Protein AF-A0A1F9MEZ3-F1 (afdb_monomer)

Sequence (59 aa):
MAERKKISTTIYITEEQSRSLKALHLKTKVPVAEYIRQGIDLILEKHRNVLPGQMSLLE

Foldseek 3Di:
DDDPDDDDDDDDDDPVLVVVLVVVCVVPVDDSVVVVVVVVVVVCVVCVVVDPPPPPDDD

Secondary structure (DSSP, 8-state):
--------------HHHHHHHHHHHHHH---HHHHHHHHHHHHHHHTGGGSTT------

pLDDT: mean 87.12, std 16.98, range [38.22, 98.56]

Mean predicted aligned error: 7.11 Å

Radius of gyration: 15.19 Å; Cα contacts (8 Å, |Δi|>4): 13; chains: 1; bounding box: 31×42×27 Å

Solvent-accessible surface area (backbone atoms only — not comparable to full-atom values): 3976 Å² total; per-residue (Å²): 132,84,77,83,78,85,75,93,78,92,79,93,75,54,72,66,57,53,53,51,42,51,55,50,22,74,75,68,70,50,59,56,70,57,56,54,47,52,53,49,52,55,52,50,61,75,41,42,91,76,46,89,87,68,80,79,83,83,130

Structure (mmCIF, N/CA/C/O backbone):
data_AF-A0A1F9MEZ3-F1
#
_entry.id   AF-A0A1F9MEZ3-F1
#
loop_
_atom_site.group_PDB
_atom_site.id
_atom_site.type_symbol
_atom_site.label_atom_id
_atom_site.label_alt_id
_atom_site.label_comp_id
_atom_site.label_asym_id
_atom_site.label_entity_id
_atom_site.label_seq_id
_atom_site.pdbx_PDB_ins_code
_atom_site.Cartn_x
_atom_site.Cartn_y
_atom_site.Cartn_z
_atom_site.occupancy
_atom_site.B_iso_or_equiv
_atom_site.auth_seq_id
_atom_site.auth_comp_id
_atom_site.auth_asym_id
_atom_site.auth_atom_id
_atom_site.pdbx_PDB_model_num
ATOM 1 N N . MET A 1 1 ? 19.045 -16.982 8.552 1.00 45.00 1 MET A N 1
ATOM 2 C CA . MET A 1 1 ? 18.013 -16.471 7.623 1.00 45.00 1 MET A CA 1
ATOM 3 C C . MET A 1 1 ? 18.050 -14.959 7.731 1.00 45.00 1 MET A C 1
ATOM 5 O O . MET A 1 1 ? 17.780 -14.457 8.812 1.00 45.00 1 MET A O 1
ATOM 9 N N . ALA A 1 2 ? 18.534 -14.247 6.711 1.00 51.12 2 ALA A N 1
ATOM 10 C CA . ALA A 1 2 ? 18.710 -12.799 6.816 1.00 51.12 2 ALA A CA 1
ATOM 11 C C . ALA A 1 2 ? 17.339 -12.119 6.953 1.00 51.12 2 ALA A C 1
ATOM 13 O O . ALA A 1 2 ? 16.461 -12.308 6.110 1.00 51.12 2 ALA A O 1
ATOM 14 N N . GLU A 1 3 ? 17.152 -11.363 8.032 1.00 62.91 3 GLU A N 1
ATOM 15 C CA . GLU A 1 3 ? 15.981 -10.517 8.236 1.00 62.91 3 GLU A CA 1
ATOM 16 C C . GLU A 1 3 ? 15.863 -9.558 7.041 1.00 62.91 3 GLU A C 1
ATOM 18 O O . GLU A 1 3 ? 16.809 -8.833 6.720 1.00 62.91 3 GLU A O 1
ATOM 23 N N . ARG A 1 4 ? 14.730 -9.584 6.325 1.00 76.75 4 ARG A N 1
ATOM 24 C CA . ARG A 1 4 ? 14.492 -8.656 5.211 1.00 76.75 4 ARG A CA 1
ATOM 25 C C . ARG A 1 4 ? 14.394 -7.243 5.778 1.00 76.75 4 ARG A C 1
ATOM 27 O O . ARG A 1 4 ? 13.339 -6.830 6.261 1.00 76.75 4 ARG A O 1
ATOM 34 N N . LYS A 1 5 ? 15.505 -6.507 5.731 1.00 85.12 5 LYS A N 1
ATOM 35 C CA . LYS A 1 5 ? 15.588 -5.135 6.229 1.00 85.12 5 LYS A CA 1
ATOM 36 C C . LYS A 1 5 ? 14.588 -4.252 5.479 1.00 85.12 5 LYS A C 1
ATOM 38 O O . LYS A 1 5 ? 14.657 -4.123 4.259 1.00 85.12 5 LYS A O 1
ATOM 43 N N . LYS A 1 6 ? 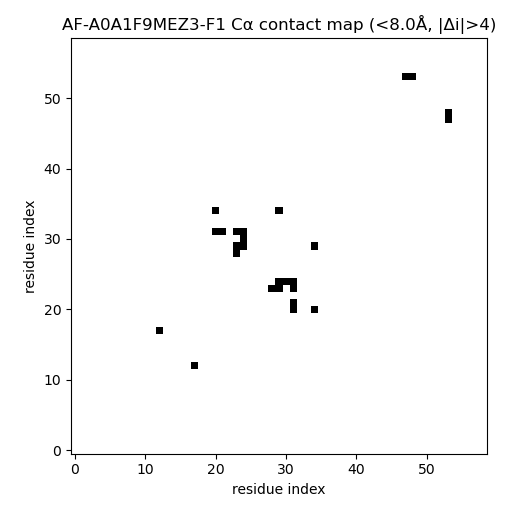13.667 -3.625 6.215 1.00 85.94 6 LYS A N 1
ATOM 44 C CA . LYS A 1 6 ? 12.738 -2.632 5.660 1.00 85.94 6 LYS A CA 1
ATOM 45 C C . LYS A 1 6 ? 13.502 -1.342 5.357 1.00 85.94 6 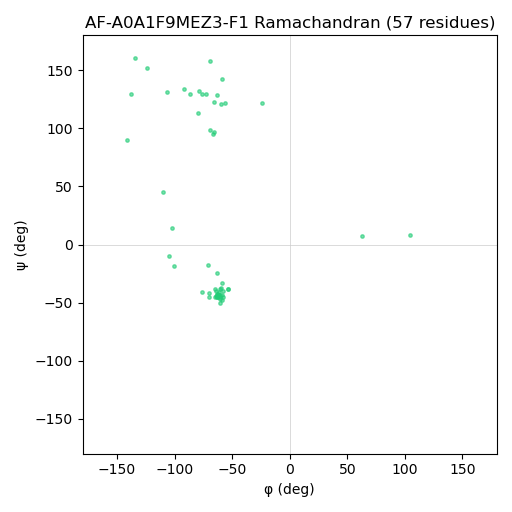LYS A C 1
ATOM 47 O O . LYS A 1 6 ? 14.220 -0.834 6.217 1.00 85.94 6 LYS A O 1
ATOM 52 N N . ILE A 1 7 ? 13.337 -0.818 4.146 1.00 91.19 7 ILE A N 1
ATOM 53 C CA . ILE A 1 7 ? 13.901 0.466 3.715 1.00 91.19 7 ILE A CA 1
ATOM 54 C C . ILE A 1 7 ? 12.754 1.478 3.650 1.00 91.19 7 ILE A C 1
ATOM 56 O O . ILE A 1 7 ? 11.696 1.179 3.100 1.00 91.19 7 ILE A O 1
ATOM 60 N N . SER A 1 8 ? 12.947 2.659 4.239 1.00 91.50 8 SER A N 1
ATOM 61 C CA . SER A 1 8 ? 11.999 3.767 4.093 1.00 91.50 8 SER A CA 1
ATOM 62 C C . SER A 1 8 ? 12.170 4.393 2.712 1.00 91.50 8 SER A C 1
ATOM 64 O O . SER A 1 8 ? 13.290 4.710 2.310 1.00 91.50 8 SER A O 1
ATOM 66 N N . THR A 1 9 ? 11.078 4.559 1.972 1.00 93.06 9 THR A N 1
ATOM 67 C CA . THR A 1 9 ? 11.111 5.106 0.613 1.00 93.06 9 THR A CA 1
ATOM 68 C C . THR A 1 9 ? 9.960 6.081 0.417 1.00 93.06 9 THR A C 1
ATOM 70 O O . THR A 1 9 ? 8.808 5.755 0.702 1.00 93.06 9 THR A O 1
ATOM 73 N N . THR A 1 10 ? 10.275 7.272 -0.089 1.00 94.50 10 THR A N 1
ATOM 74 C CA . THR A 1 10 ? 9.283 8.259 -0.527 1.00 94.50 10 THR A CA 1
ATOM 75 C C . THR A 1 10 ? 8.901 7.968 -1.973 1.00 94.50 10 THR A C 1
ATOM 77 O O . THR A 1 10 ? 9.777 7.833 -2.825 1.00 94.50 10 THR A O 1
ATOM 80 N N . ILE A 1 11 ? 7.602 7.888 -2.257 1.00 94.44 11 ILE A N 1
ATOM 81 C CA . ILE A 1 11 ? 7.068 7.682 -3.608 1.00 94.44 11 ILE A CA 1
ATOM 82 C C . ILE A 1 11 ? 6.088 8.796 -3.966 1.00 94.44 11 ILE A C 1
ATOM 84 O O . ILE A 1 11 ? 5.419 9.350 -3.091 1.00 94.44 11 IL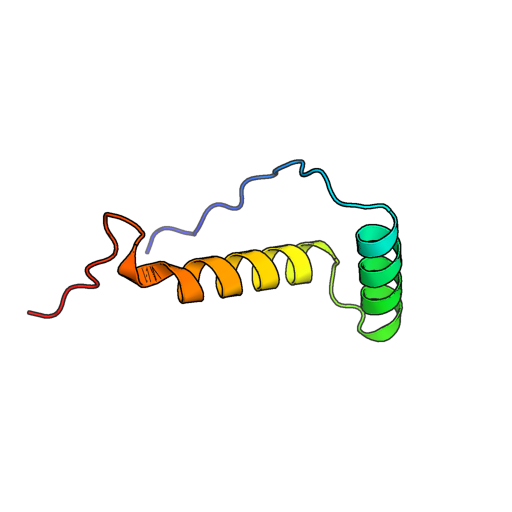E A O 1
ATOM 88 N N . TYR A 1 12 ? 5.969 9.087 -5.258 1.00 96.69 12 TYR A N 1
ATOM 89 C CA . TYR A 1 12 ? 4.908 9.939 -5.782 1.00 96.69 12 TYR A CA 1
ATOM 90 C C . TYR A 1 12 ? 3.710 9.080 -6.186 1.00 96.69 12 TYR A C 1
ATOM 92 O O . TYR A 1 12 ? 3.862 8.060 -6.855 1.00 96.69 12 TYR A O 1
ATOM 100 N N . ILE A 1 13 ? 2.518 9.508 -5.779 1.00 96.94 13 ILE A N 1
ATOM 101 C CA . ILE A 1 13 ? 1.235 8.929 -6.180 1.00 96.94 13 ILE A CA 1
ATOM 102 C C . ILE A 1 13 ? 0.281 10.062 -6.535 1.00 96.94 13 ILE A C 1
ATOM 104 O O . ILE A 1 13 ? 0.469 11.206 -6.116 1.00 96.94 13 ILE A O 1
ATOM 108 N N . THR A 1 14 ? -0.759 9.744 -7.289 1.00 98.56 14 THR A N 1
ATOM 109 C CA . THR A 1 14 ? -1.811 10.714 -7.595 1.00 98.56 14 THR A CA 1
ATOM 110 C C . THR A 1 14 ? -2.641 11.040 -6.352 1.00 98.56 14 THR A C 1
ATOM 112 O O . THR A 1 14 ? -2.728 10.266 -5.391 1.00 98.56 14 THR A O 1
ATOM 115 N N . GLU A 1 15 ? -3.300 12.196 -6.374 1.00 98.38 15 GLU A N 1
ATOM 116 C CA . GLU A 1 15 ? -4.185 12.625 -5.292 1.00 98.38 15 GLU A CA 1
ATOM 117 C C . GLU A 1 15 ? -5.358 11.647 -5.082 1.00 98.38 15 GLU A C 1
ATOM 119 O O . GLU A 1 15 ? -5.732 11.335 -3.949 1.00 98.38 15 GLU A O 1
ATOM 124 N N . GLU A 1 16 ? -5.898 11.101 -6.173 1.00 98.44 16 GLU A N 1
ATOM 125 C CA . GLU A 1 16 ? -6.957 10.090 -6.154 1.00 98.44 16 GLU A CA 1
ATOM 126 C C . GLU A 1 16 ? -6.507 8.788 -5.481 1.00 98.44 16 GLU A C 1
ATOM 128 O O . GLU A 1 16 ? -7.227 8.246 -4.636 1.00 98.44 16 GLU A O 1
ATOM 133 N N . GLN A 1 17 ? -5.293 8.317 -5.780 1.00 98.12 17 GLN A N 1
ATOM 134 C CA . GLN A 1 17 ? -4.715 7.150 -5.111 1.00 98.12 17 GLN A CA 1
ATOM 135 C C . GLN A 1 17 ? -4.542 7.405 -3.610 1.00 98.12 17 GLN A C 1
ATOM 137 O O . GLN A 1 17 ? -4.902 6.553 -2.798 1.00 98.12 17 GLN A O 1
ATOM 142 N N . SER A 1 18 ? -4.064 8.593 -3.222 1.00 98.06 18 SER A N 1
ATOM 143 C CA . SER A 1 18 ? -3.925 8.974 -1.810 1.00 98.06 18 SER A CA 1
ATOM 144 C C . SER A 1 18 ? -5.273 8.968 -1.081 1.00 98.06 18 SER A C 1
ATOM 146 O O . SER A 1 18 ? -5.397 8.365 -0.011 1.00 98.06 18 SER A O 1
ATOM 148 N N . ARG A 1 19 ? -6.312 9.574 -1.674 1.00 98.50 19 ARG A N 1
ATOM 149 C CA . ARG A 1 19 ? -7.681 9.553 -1.128 1.00 98.50 19 ARG A CA 1
ATOM 150 C C . ARG A 1 19 ? -8.212 8.128 -0.975 1.00 98.50 19 ARG A C 1
ATOM 152 O O . ARG A 1 19 ? -8.709 7.779 0.097 1.00 98.50 19 ARG A O 1
ATOM 159 N N . SER A 1 20 ? -8.060 7.302 -2.006 1.00 98.38 20 SER A N 1
ATOM 160 C CA . SER A 1 20 ? -8.543 5.917 -2.015 1.00 98.38 20 SER A CA 1
ATOM 161 C C . SER A 1 20 ? -7.847 5.053 -0.963 1.00 98.38 20 SER A C 1
ATOM 163 O O . SER A 1 20 ? -8.511 4.343 -0.208 1.00 98.38 20 SER A O 1
ATOM 165 N N . LEU A 1 21 ? -6.521 5.166 -0.833 1.00 98.25 21 LEU A N 1
ATOM 166 C CA . LEU A 1 21 ? -5.746 4.442 0.178 1.00 98.25 21 LEU A CA 1
ATOM 167 C C . LEU A 1 21 ? -6.128 4.858 1.604 1.00 98.25 21 LEU A C 1
ATOM 169 O O . LEU A 1 21 ? -6.261 4.001 2.478 1.00 98.25 21 LEU A O 1
ATOM 173 N N . LYS A 1 22 ? -6.357 6.156 1.850 1.00 98.12 22 LYS A N 1
ATOM 174 C CA . LYS A 1 22 ? -6.839 6.644 3.154 1.00 98.12 22 LYS A CA 1
ATOM 175 C C . LYS A 1 22 ? -8.228 6.096 3.480 1.00 98.12 22 LYS A C 1
ATOM 177 O O . LYS A 1 22 ? -8.440 5.616 4.591 1.00 98.12 22 LYS A O 1
ATOM 182 N N . ALA A 1 23 ? -9.155 6.118 2.522 1.00 98.44 23 ALA A N 1
ATOM 183 C CA . ALA A 1 23 ? -10.491 5.553 2.705 1.00 98.44 23 ALA A CA 1
ATOM 184 C C . ALA A 1 23 ? -10.436 4.044 3.001 1.00 98.44 23 ALA A C 1
ATOM 186 O O . ALA A 1 23 ? -11.142 3.557 3.888 1.00 98.44 23 ALA A O 1
ATOM 187 N N . LEU A 1 24 ? -9.557 3.313 2.309 1.00 98.38 24 LEU A N 1
ATOM 188 C CA . LEU A 1 24 ? -9.343 1.887 2.534 1.00 98.38 24 LEU A CA 1
ATOM 189 C C . LEU A 1 24 ? -8.771 1.607 3.929 1.00 98.38 24 LEU A C 1
ATOM 191 O O . LEU A 1 24 ? -9.288 0.742 4.636 1.00 98.38 24 LEU A O 1
ATOM 195 N N . HIS A 1 25 ? -7.769 2.374 4.365 1.00 98.12 25 HIS A N 1
ATOM 196 C CA . HIS A 1 25 ? -7.223 2.290 5.721 1.00 98.12 25 HIS A CA 1
ATOM 197 C C . HIS A 1 25 ? -8.296 2.545 6.787 1.00 98.12 25 HIS A C 1
ATOM 199 O O . HIS A 1 25 ? -8.404 1.788 7.750 1.00 98.12 25 HIS A O 1
ATOM 205 N N . LEU A 1 26 ? -9.135 3.570 6.612 1.00 98.44 26 LEU A N 1
ATOM 206 C CA . LEU A 1 26 ? -10.189 3.888 7.578 1.00 98.44 26 LEU A CA 1
ATOM 207 C C . LEU A 1 26 ? -11.176 2.729 7.773 1.00 98.44 26 LEU A C 1
ATOM 209 O O . LEU A 1 26 ? -11.596 2.490 8.911 1.00 98.44 26 LEU A O 1
ATOM 213 N N . LYS A 1 27 ? -11.506 2.006 6.694 1.00 98.38 27 LYS A N 1
ATOM 214 C CA . LYS A 1 27 ? -12.424 0.857 6.713 1.00 98.38 27 LYS A CA 1
ATOM 215 C C . LYS A 1 27 ? -11.794 -0.416 7.279 1.00 98.38 27 LYS A C 1
ATOM 217 O O . LYS A 1 27 ? -12.449 -1.130 8.024 1.00 98.38 27 LYS A O 1
ATOM 222 N N . THR A 1 28 ? -10.543 -0.703 6.929 1.00 98.31 28 THR A N 1
ATOM 223 C CA . THR A 1 28 ? -9.892 -1.998 7.218 1.00 98.31 28 THR A CA 1
ATOM 224 C C . THR A 1 28 ? -8.966 -1.969 8.426 1.00 98.31 28 THR A C 1
ATOM 226 O O . THR A 1 28 ? -8.605 -3.016 8.950 1.00 98.31 28 THR A O 1
ATOM 229 N N . LYS A 1 29 ? -8.550 -0.769 8.848 1.00 98.00 29 LYS A N 1
ATOM 230 C CA . LYS A 1 29 ? -7.501 -0.513 9.847 1.00 98.00 29 LYS A CA 1
ATOM 231 C C . LYS A 1 29 ? -6.107 -1.006 9.449 1.00 98.00 29 LYS A C 1
ATOM 233 O O . LYS A 1 29 ? -5.170 -0.875 10.231 1.00 98.00 29 LYS A O 1
ATOM 238 N N . VAL A 1 30 ? -5.927 -1.478 8.216 1.00 98.00 30 VAL A N 1
ATOM 239 C CA . VAL A 1 30 ? -4.621 -1.883 7.687 1.00 98.00 30 VAL A CA 1
ATOM 240 C C . VAL A 1 30 ? -3.830 -0.638 7.272 1.00 98.00 30 VAL A C 1
ATOM 242 O O . VAL A 1 30 ? -4.390 0.227 6.592 1.00 98.00 30 VAL A O 1
ATOM 245 N N . PRO A 1 31 ? -2.549 -0.488 7.659 1.00 98.00 31 PRO A N 1
ATOM 246 C CA . PRO A 1 31 ? -1.747 0.679 7.295 1.00 98.00 31 PRO A CA 1
ATOM 247 C C . PRO A 1 31 ? -1.622 0.877 5.779 1.00 98.00 31 PRO A C 1
ATOM 249 O O . PRO A 1 31 ? -1.401 -0.078 5.039 1.00 98.00 31 PRO A O 1
ATOM 252 N N . VAL A 1 32 ? -1.647 2.131 5.315 1.00 97.19 32 VAL A N 1
ATOM 253 C CA . VAL A 1 32 ? -1.487 2.476 3.884 1.00 97.19 32 VAL A CA 1
ATOM 254 C C . VAL A 1 32 ? -0.213 1.870 3.276 1.00 97.19 32 VAL A C 1
ATOM 256 O O . VAL A 1 32 ? -0.235 1.374 2.152 1.00 97.19 32 VAL A O 1
ATOM 259 N N . ALA A 1 33 ? 0.886 1.849 4.036 1.00 95.50 33 ALA A N 1
ATOM 260 C CA . ALA A 1 33 ? 2.155 1.271 3.596 1.00 95.50 33 ALA A CA 1
ATOM 261 C C . ALA A 1 33 ? 2.087 -0.245 3.328 1.00 95.50 33 ALA A C 1
ATOM 263 O O . ALA A 1 33 ? 2.897 -0.760 2.562 1.00 95.50 33 ALA A O 1
ATOM 264 N N . GLU A 1 34 ? 1.152 -0.967 3.952 1.00 96.56 34 GLU A N 1
ATOM 265 C CA . GLU A 1 34 ? 0.927 -2.386 3.658 1.00 96.56 34 GLU A CA 1
ATOM 266 C C . GLU A 1 34 ? 0.313 -2.551 2.265 1.00 96.56 34 GLU A C 1
ATOM 268 O O . GLU A 1 34 ? 0.815 -3.337 1.472 1.00 96.56 34 GLU A O 1
ATOM 273 N N . TYR A 1 35 ? -0.689 -1.741 1.911 1.00 97.50 35 TYR A N 1
ATOM 274 C CA . TYR A 1 35 ? -1.298 -1.779 0.578 1.00 97.50 35 TYR A CA 1
ATOM 275 C C . TYR A 1 35 ? -0.337 -1.373 -0.536 1.00 97.50 35 TYR A C 1
ATOM 277 O O . TYR A 1 35 ? -0.340 -1.984 -1.601 1.00 97.50 35 TYR A O 1
ATOM 285 N N . ILE A 1 36 ? 0.513 -0.373 -0.288 1.00 96.44 36 ILE A N 1
ATOM 286 C CA . ILE A 1 36 ? 1.560 0.009 -1.244 1.00 96.44 36 ILE A CA 1
ATOM 287 C C . ILE A 1 36 ? 2.506 -1.175 -1.483 1.00 96.44 36 ILE A C 1
ATOM 289 O O . ILE A 1 36 ? 2.797 -1.493 -2.633 1.00 96.44 36 ILE A O 1
ATOM 293 N N . ARG A 1 37 ? 2.940 -1.868 -0.421 1.00 95.44 37 ARG A N 1
ATOM 294 C CA . ARG A 1 37 ? 3.788 -3.064 -0.548 1.00 95.44 37 ARG 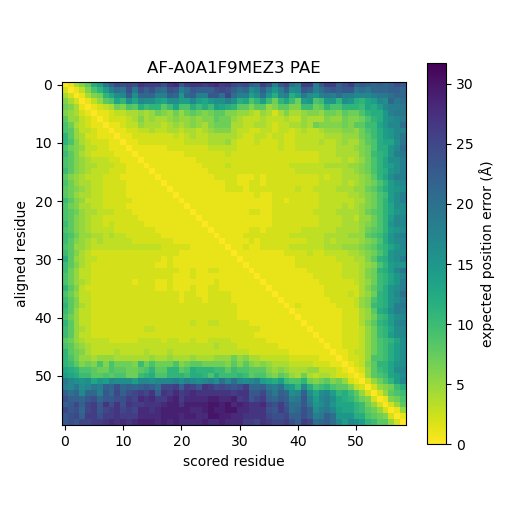A CA 1
ATOM 295 C C . ARG A 1 37 ? 3.088 -4.207 -1.274 1.00 95.44 37 ARG A C 1
ATOM 297 O O . ARG A 1 37 ? 3.679 -4.750 -2.192 1.00 95.44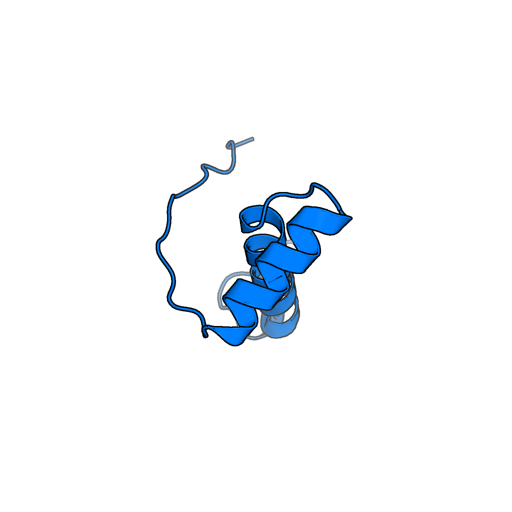 37 ARG A O 1
ATOM 304 N N . GLN A 1 38 ? 1.832 -4.505 -0.948 1.00 96.12 38 GLN A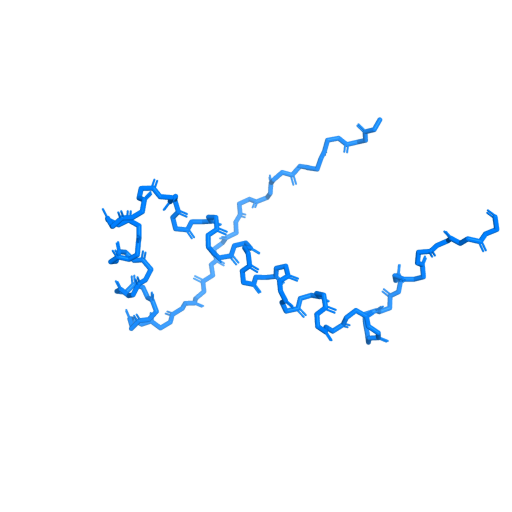 N 1
ATOM 305 C CA . GLN A 1 38 ? 1.054 -5.524 -1.663 1.00 96.12 38 GLN A CA 1
ATOM 306 C C . GLN A 1 38 ? 0.932 -5.209 -3.159 1.00 96.12 38 GLN A C 1
ATOM 308 O O . GLN A 1 38 ? 1.051 -6.104 -3.991 1.00 96.12 38 GLN A O 1
ATOM 313 N N . GLY A 1 39 ? 0.731 -3.936 -3.514 1.00 96.00 39 GLY A N 1
ATOM 314 C CA . GLY A 1 39 ? 0.730 -3.496 -4.908 1.00 96.00 39 GLY A CA 1
ATOM 315 C C . GLY A 1 39 ? 2.085 -3.704 -5.589 1.00 96.00 39 GLY A C 1
ATOM 316 O O . GLY A 1 39 ? 2.127 -4.189 -6.717 1.00 96.00 39 GLY A O 1
ATOM 317 N N . ILE A 1 40 ? 3.188 -3.386 -4.901 1.00 95.06 40 ILE A N 1
ATOM 318 C CA . ILE A 1 40 ? 4.550 -3.652 -5.389 1.00 95.06 40 ILE A CA 1
ATOM 319 C C . ILE A 1 40 ? 4.755 -5.157 -5.598 1.00 95.06 40 ILE A C 1
ATOM 321 O O . ILE A 1 40 ? 5.155 -5.555 -6.687 1.00 95.06 40 ILE A O 1
ATOM 325 N N . ASP A 1 41 ? 4.430 -5.988 -4.606 1.00 95.12 41 ASP A N 1
ATOM 326 C CA . ASP A 1 41 ? 4.587 -7.444 -4.671 1.00 95.12 41 ASP A CA 1
ATOM 327 C C . ASP A 1 41 ? 3.780 -8.044 -5.832 1.00 95.12 41 ASP A C 1
ATOM 329 O O . ASP A 1 41 ? 4.305 -8.849 -6.598 1.00 95.12 41 ASP A O 1
ATOM 333 N N . LEU A 1 42 ? 2.535 -7.592 -6.032 1.00 96.94 42 LEU A N 1
ATOM 334 C CA . LEU A 1 42 ? 1.685 -8.029 -7.142 1.00 96.94 42 LEU A CA 1
ATOM 335 C C . LEU A 1 42 ? 2.306 -7.711 -8.511 1.00 96.94 42 LEU A C 1
ATOM 337 O O . LEU A 1 42 ? 2.266 -8.538 -9.423 1.00 96.94 42 LEU A O 1
ATOM 341 N N . ILE A 1 43 ? 2.871 -6.511 -8.669 1.00 95.56 43 ILE A N 1
ATOM 342 C CA . ILE A 1 43 ? 3.525 -6.099 -9.917 1.00 95.56 43 ILE A CA 1
ATOM 343 C C . ILE A 1 43 ? 4.834 -6.863 -10.125 1.00 95.56 43 ILE A C 1
ATOM 345 O O . ILE A 1 43 ? 5.093 -7.316 -11.239 1.00 95.56 43 ILE A O 1
ATOM 349 N N . LEU A 1 44 ? 5.639 -7.054 -9.079 1.00 94.62 44 LEU A N 1
ATOM 350 C CA . LEU A 1 44 ? 6.877 -7.826 -9.173 1.00 94.62 44 LEU A CA 1
ATOM 351 C C . LEU A 1 44 ? 6.603 -9.285 -9.550 1.00 94.62 44 LEU A C 1
ATOM 353 O O . LEU A 1 44 ? 7.267 -9.802 -10.444 1.00 94.62 44 LEU A O 1
ATOM 357 N N . GLU A 1 45 ? 5.592 -9.916 -8.951 1.00 92.75 45 GLU A N 1
ATOM 358 C CA . GLU A 1 45 ? 5.192 -11.283 -9.299 1.00 92.75 45 GLU A CA 1
ATOM 359 C C . GLU A 1 45 ? 4.720 -11.367 -10.757 1.00 92.75 45 GLU A C 1
ATOM 361 O O . GLU A 1 45 ? 5.160 -12.229 -11.517 1.00 92.75 45 GLU A O 1
ATOM 366 N N . LYS A 1 46 ? 3.892 -10.411 -11.201 1.00 94.00 46 LYS A N 1
ATOM 367 C CA . LYS A 1 46 ? 3.412 -10.350 -12.591 1.00 94.00 46 LYS A CA 1
ATOM 368 C C . LYS A 1 46 ? 4.554 -10.240 -13.608 1.00 94.00 46 LYS A C 1
ATOM 370 O O . L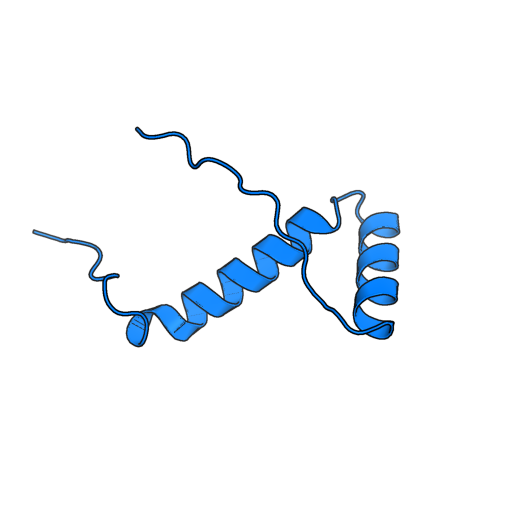YS A 1 46 ? 4.442 -10.751 -14.720 1.00 94.00 46 LYS A O 1
ATOM 375 N N . HIS A 1 47 ? 5.639 -9.567 -13.239 1.00 94.62 47 HIS A N 1
ATOM 376 C CA . HIS A 1 47 ? 6.803 -9.340 -14.094 1.00 94.62 47 HIS A CA 1
ATOM 377 C C . HIS A 1 47 ? 7.986 -10.255 -13.763 1.00 94.62 47 HIS A C 1
ATOM 379 O O . HIS A 1 47 ? 9.085 -10.051 -14.274 1.00 94.62 47 HIS A O 1
ATOM 385 N N . ARG A 1 48 ? 7.775 -11.313 -12.977 1.00 89.00 48 ARG A N 1
ATOM 386 C CA . ARG A 1 48 ? 8.841 -12.213 -12.527 1.00 89.00 48 ARG A CA 1
ATOM 387 C C . ARG A 1 48 ? 9.694 -12.779 -13.665 1.00 89.00 48 ARG A C 1
ATOM 389 O O . ARG A 1 48 ? 10.910 -12.849 -13.540 1.00 89.00 48 ARG A O 1
ATOM 396 N N . ASN A 1 49 ? 9.074 -13.099 -14.800 1.00 86.25 49 ASN A N 1
ATOM 397 C CA . ASN A 1 49 ? 9.749 -13.679 -15.968 1.00 86.25 49 ASN A CA 1
ATOM 398 C C . ASN A 1 49 ? 10.665 -12.697 -16.719 1.00 86.25 49 ASN A C 1
ATOM 400 O O . ASN A 1 49 ? 11.491 -13.131 -17.516 1.00 86.25 49 ASN A O 1
ATOM 404 N N . VAL A 1 50 ? 10.506 -11.386 -16.506 1.00 88.25 50 VAL A N 1
ATOM 405 C CA . VAL A 1 50 ? 11.337 -10.349 -17.145 1.00 88.25 50 VAL A CA 1
ATOM 406 C C . VAL A 1 50 ? 12.364 -9.747 -16.192 1.00 88.25 50 VAL A C 1
ATOM 408 O O . VAL A 1 50 ? 13.238 -9.005 -16.633 1.00 88.25 50 VAL A O 1
ATOM 411 N N . LEU A 1 51 ? 12.274 -10.049 -14.894 1.00 78.69 51 LEU A N 1
ATOM 412 C CA . LEU A 1 51 ? 13.241 -9.592 -13.907 1.00 78.69 51 LEU A CA 1
ATOM 413 C C . LEU A 1 51 ? 14.491 -10.491 -13.968 1.00 78.69 51 LEU A C 1
ATOM 415 O O . LEU A 1 51 ? 14.410 -11.677 -13.633 1.00 78.69 51 LEU A O 1
ATOM 419 N N . PRO A 1 52 ? 15.659 -9.964 -14.383 1.00 70.44 52 PRO A N 1
ATOM 420 C CA . PRO A 1 52 ? 16.889 -10.743 -14.389 1.00 70.44 52 PRO A CA 1
ATOM 421 C C . PRO A 1 52 ? 17.257 -11.136 -12.951 1.00 70.44 52 PRO A C 1
ATOM 423 O O . PRO A 1 52 ? 17.312 -10.288 -12.062 1.00 70.44 52 PRO A O 1
ATOM 426 N N . GLY A 1 53 ? 17.512 -12.428 -1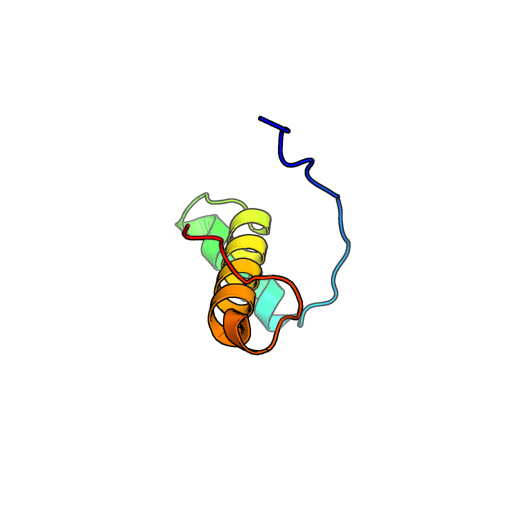2.722 1.00 63.66 53 GLY A N 1
ATOM 427 C CA . GLY A 1 53 ? 18.011 -12.937 -11.437 1.00 63.66 53 GLY A CA 1
ATOM 428 C C . GLY A 1 53 ? 17.005 -13.673 -10.543 1.00 63.66 53 GLY A C 1
ATOM 429 O O . GLY A 1 53 ? 17.371 -14.021 -9.424 1.00 63.66 53 GLY A O 1
ATOM 430 N N . GLN A 1 54 ? 15.783 -13.973 -11.005 1.00 58.84 54 GLN A N 1
ATOM 431 C CA . GLN A 1 54 ? 14.842 -14.839 -10.271 1.00 58.84 54 GLN A CA 1
ATOM 432 C C . GLN A 1 54 ? 14.606 -16.208 -10.935 1.00 58.84 54 GLN A C 1
ATOM 434 O O . GLN A 1 54 ? 13.487 -16.716 -10.975 1.00 58.84 54 GLN A O 1
ATOM 439 N N . MET A 1 55 ? 15.687 -16.869 -11.368 1.00 52.19 55 MET A N 1
ATOM 440 C CA . MET A 1 55 ? 15.713 -18.336 -11.354 1.00 52.19 55 MET A CA 1
ATOM 441 C C . MET A 1 55 ? 15.690 -18.779 -9.885 1.00 52.19 55 MET A C 1
ATOM 443 O O . MET A 1 55 ? 16.712 -18.791 -9.205 1.00 52.19 55 MET A O 1
ATOM 447 N N . SER A 1 56 ? 14.501 -19.081 -9.364 1.00 53.34 56 SER A N 1
ATOM 448 C CA . SER A 1 56 ? 14.381 -19.843 -8.121 1.00 53.34 56 SER A CA 1
ATOM 449 C C . SER 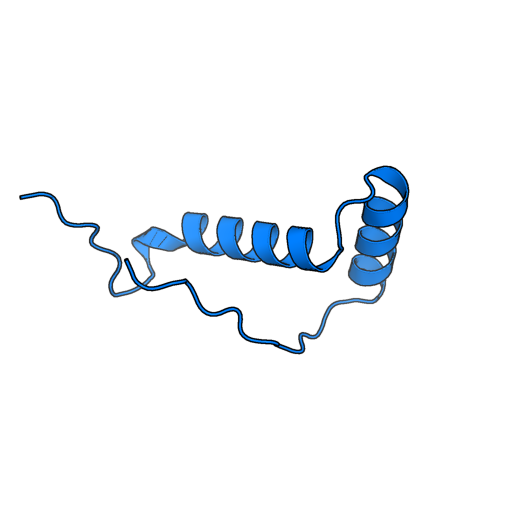A 1 56 ? 14.828 -21.272 -8.411 1.00 53.34 56 SER A C 1
ATOM 451 O O . SER A 1 56 ? 14.068 -22.055 -8.967 1.00 53.34 56 SER A O 1
ATOM 453 N N . LEU A 1 57 ? 16.079 -21.536 -8.055 1.00 55.25 57 LEU A N 1
ATOM 454 C CA . LEU A 1 57 ? 16.765 -22.815 -7.899 1.00 55.25 57 LEU A CA 1
ATOM 455 C C . LEU A 1 57 ? 15.838 -24.023 -7.617 1.00 55.25 57 LEU A C 1
ATOM 457 O O . LEU A 1 57 ? 15.141 -24.031 -6.602 1.00 55.25 57 LEU A O 1
ATOM 461 N N . LEU A 1 58 ? 15.894 -25.044 -8.479 1.00 42.38 58 LEU A N 1
ATOM 462 C CA . LEU A 1 58 ? 15.652 -26.455 -8.149 1.00 42.38 58 LEU A CA 1
ATOM 463 C C . LEU A 1 58 ? 16.657 -27.306 -8.950 1.00 42.38 58 LEU A C 1
ATOM 465 O O . LEU A 1 58 ? 16.384 -27.686 -10.086 1.00 42.38 58 LEU A O 1
ATOM 469 N N . GLU A 1 59 ? 17.820 -27.553 -8.349 1.00 38.22 59 GLU A N 1
ATOM 470 C CA . GLU A 1 59 ? 18.365 -28.912 -8.209 1.00 38.22 59 GLU A CA 1
ATOM 471 C C . GLU A 1 59 ? 18.296 -29.264 -6.721 1.00 38.22 59 GLU A C 1
ATOM 473 O O . GLU A 1 59 ? 18.535 -28.343 -5.899 1.00 38.22 59 GLU A O 1
#